Protein AF-A0A1X4HTI8-F1 (afdb_monomer_lite)

Radius of gyration: 19.5 Å; chains: 1; bounding box: 43×38×50 Å

Foldseek 3Di:
DPPQPQVDCCSVQFGFQDDFPQWTWTQGPDDPDHQDIDIGGPDDDDDDQVHDDPSNVSSVVNVVPRDHDDDDDDDPDDDDDDDDPPPVPDPDDDDDDLVGDDPPPDVVVNVVSVCVVVVHRDDDDPPPDD

Sequence (130 aa):
MCANDFAADDTGRGLLVRRGEVSNAYLWRSGQVRGYSVVICTGRHVAEPTEPDEEAAAFWRDVLAPARIGLVLQARSWTGDPEVLEPDRCAEWRWWKPQDLPAAVVPYTRRAIDEVLQGRPYSEIGWGER

pLDDT: mean 81.75, std 12.16, range [40.19, 95.81]

Secondary structure (DSSP, 8-state):
-----TTSSB-SSEEEEEE-SSEEEEEE-SSSSTT-EEEEE-S-----TTS--HHHHHHHHHHH-SPPPPP----S---S----S-TTT-S------GGG--TTS-HHHHHHHHHHHTT-----SS----

Structure (mmCIF, N/CA/C/O backbone):
data_AF-A0A1X4HTI8-F1
#
_entry.id   AF-A0A1X4HTI8-F1
#
loop_
_atom_site.group_PDB
_atom_site.id
_atom_site.type_symbol
_atom_site.label_atom_id
_atom_site.label_alt_id
_atom_site.label_comp_id
_atom_site.label_asym_id
_atom_site.label_entity_id
_atom_site.label_seq_id
_atom_site.pdbx_PDB_ins_code
_atom_site.Cartn_x
_atom_site.Cartn_y
_atom_site.Cartn_z
_atom_site.occupancy
_atom_site.B_iso_or_equiv
_atom_site.auth_seq_id
_atom_site.auth_comp_id
_atom_site.auth_asym_id
_atom_site.auth_atom_id
_atom_site.pdbx_PDB_model_num
ATOM 1 N N . MET A 1 1 ? 12.174 23.191 -18.839 1.00 40.19 1 MET A N 1
ATOM 2 C CA . MET A 1 1 ? 12.292 21.743 -18.564 1.00 40.19 1 MET A CA 1
ATOM 3 C C . MET A 1 1 ? 13.076 21.582 -17.278 1.00 40.19 1 MET A C 1
ATOM 5 O O . MET A 1 1 ? 14.180 22.101 -17.204 1.00 40.19 1 MET A O 1
ATOM 9 N N . CYS A 1 2 ? 12.490 20.983 -16.242 1.00 43.47 2 CYS A N 1
ATOM 10 C CA . CYS A 1 2 ? 13.205 20.716 -14.995 1.00 43.47 2 CYS A CA 1
ATOM 11 C C . CYS A 1 2 ? 14.346 19.734 -15.289 1.00 43.47 2 CYS A C 1
ATOM 13 O O . CYS A 1 2 ? 14.081 18.588 -15.636 1.00 43.47 2 CYS A O 1
ATOM 15 N N . ALA A 1 3 ? 15.592 20.199 -15.195 1.00 58.91 3 ALA A N 1
ATOM 16 C CA . ALA A 1 3 ? 16.793 19.386 -15.353 1.00 58.91 3 ALA A CA 1
ATOM 17 C C . ALA A 1 3 ? 17.006 18.538 -14.091 1.00 58.91 3 ALA A C 1
ATOM 19 O O . ALA A 1 3 ? 17.901 18.804 -13.294 1.00 58.91 3 ALA A O 1
ATOM 20 N N . ASN A 1 4 ? 16.115 17.578 -13.856 1.00 66.50 4 ASN A N 1
ATOM 21 C CA . ASN A 1 4 ? 16.338 16.591 -12.814 1.00 66.50 4 ASN A CA 1
ATOM 22 C C . ASN A 1 4 ? 17.301 15.539 -13.364 1.00 66.50 4 ASN A C 1
ATOM 24 O O . ASN A 1 4 ? 17.051 14.956 -14.418 1.00 66.50 4 ASN A O 1
ATOM 28 N N . ASP A 1 5 ? 18.393 15.309 -12.644 1.00 80.38 5 ASP A N 1
ATOM 29 C CA . ASP A 1 5 ? 19.287 14.190 -12.906 1.00 80.38 5 ASP A CA 1
ATOM 30 C C . ASP A 1 5 ? 18.622 12.894 -12.425 1.00 80.38 5 ASP A C 1
ATOM 32 O O . ASP A 1 5 ? 18.642 12.565 -11.240 1.00 80.38 5 ASP A O 1
ATOM 36 N N . PHE A 1 6 ? 17.993 12.168 -13.348 1.00 80.25 6 PHE A N 1
ATOM 37 C CA . PHE A 1 6 ? 17.359 10.883 -13.052 1.00 80.25 6 PHE A CA 1
ATOM 38 C C . PHE A 1 6 ? 18.367 9.725 -12.937 1.00 80.25 6 PHE A C 1
ATOM 40 O O . PHE A 1 6 ? 17.965 8.598 -12.646 1.00 80.25 6 PHE A O 1
ATOM 47 N N . ALA A 1 7 ? 19.671 9.963 -13.114 1.00 80.25 7 ALA A N 1
ATOM 48 C CA . ALA A 1 7 ? 20.688 8.968 -12.792 1.00 80.25 7 ALA A CA 1
ATOM 49 C C . ALA A 1 7 ? 21.006 8.933 -11.286 1.00 80.25 7 ALA A C 1
ATOM 51 O O . ALA A 1 7 ? 21.401 7.876 -10.787 1.00 80.25 7 ALA A O 1
ATOM 52 N N . ALA A 1 8 ? 20.789 10.031 -10.556 1.00 84.88 8 ALA A N 1
ATOM 53 C CA . ALA A 1 8 ? 21.080 10.137 -9.128 1.00 84.88 8 ALA A CA 1
ATOM 54 C C . ALA A 1 8 ? 20.142 9.288 -8.241 1.00 84.88 8 ALA A C 1
ATOM 56 O O . ALA A 1 8 ? 18.950 9.143 -8.522 1.00 84.88 8 ALA A O 1
ATOM 57 N N . ASP A 1 9 ? 20.677 8.773 -7.126 1.00 87.19 9 ASP A N 1
ATOM 58 C CA . ASP A 1 9 ? 19.899 8.046 -6.104 1.00 87.19 9 ASP A CA 1
ATOM 59 C C . ASP A 1 9 ? 18.987 8.982 -5.286 1.00 87.19 9 ASP A C 1
ATOM 61 O O . ASP A 1 9 ? 17.934 8.572 -4.797 1.00 87.19 9 ASP A O 1
ATOM 65 N N . ASP A 1 10 ? 19.363 10.257 -5.160 1.00 88.44 10 ASP A N 1
ATOM 66 C CA . ASP A 1 10 ? 18.537 11.310 -4.573 1.00 88.44 10 ASP A CA 1
ATOM 67 C C . ASP A 1 10 ? 18.467 12.496 -5.542 1.00 88.44 10 ASP A C 1
ATOM 69 O O . ASP A 1 10 ? 19.456 13.175 -5.808 1.00 88.44 10 ASP A O 1
ATOM 73 N N . THR A 1 11 ? 17.267 12.759 -6.058 1.00 85.69 11 THR A N 1
ATOM 74 C CA . THR A 1 11 ? 16.999 13.857 -7.004 1.00 85.69 11 THR A CA 1
ATOM 75 C C . THR A 1 11 ? 16.689 15.188 -6.303 1.00 85.69 11 THR A C 1
ATOM 77 O O . THR A 1 11 ? 16.204 16.138 -6.918 1.00 85.69 11 THR A O 1
ATOM 80 N N . GLY A 1 12 ? 16.826 15.248 -4.977 1.00 85.12 12 GLY A N 1
ATOM 81 C CA . GLY A 1 12 ? 16.315 16.311 -4.112 1.00 85.12 12 GLY A CA 1
ATOM 82 C C . GLY A 1 12 ? 14.804 16.206 -3.868 1.00 85.12 12 GLY A C 1
ATOM 83 O O . GLY A 1 12 ? 14.336 16.467 -2.758 1.00 85.12 12 GLY A O 1
ATOM 84 N N . ARG A 1 13 ? 14.027 15.738 -4.852 1.00 82.50 13 ARG A N 1
ATOM 85 C CA . ARG A 1 13 ? 12.559 15.596 -4.766 1.00 82.50 13 ARG A CA 1
ATOM 86 C C . ARG A 1 13 ? 12.081 14.192 -4.428 1.00 82.50 13 ARG A C 1
ATOM 88 O O . ARG A 1 13 ? 11.020 14.049 -3.824 1.00 82.50 13 ARG A O 1
ATOM 95 N N . GLY A 1 14 ? 12.854 13.173 -4.774 1.00 85.25 14 GLY A N 1
ATOM 96 C CA . GLY A 1 14 ? 12.518 11.781 -4.516 1.00 85.25 14 GLY A CA 1
ATOM 97 C C . GLY A 1 14 ? 13.761 10.920 -4.353 1.00 85.25 14 GLY A C 1
ATOM 98 O O . GLY A 1 14 ? 14.786 11.184 -4.984 1.00 85.25 14 GLY A O 1
ATOM 99 N N . LEU A 1 15 ? 13.635 9.908 -3.496 1.00 88.50 15 LEU A N 1
ATOM 100 C CA . LEU A 1 15 ? 14.655 8.892 -3.244 1.00 88.50 15 LEU A CA 1
ATOM 101 C C . LEU A 1 15 ? 14.408 7.702 -4.162 1.00 88.50 15 LEU A C 1
ATOM 103 O O . LEU A 1 15 ? 13.282 7.209 -4.226 1.00 88.50 15 LEU A O 1
ATOM 107 N N . LEU A 1 16 ? 15.435 7.244 -4.865 1.00 88.31 16 LEU A N 1
ATOM 108 C CA . LEU A 1 16 ? 15.353 6.090 -5.747 1.00 88.31 16 LEU A CA 1
ATOM 109 C C . LEU A 1 16 ? 15.020 4.831 -4.940 1.00 88.31 16 LEU A C 1
ATOM 111 O O . LEU A 1 16 ? 15.738 4.469 -4.011 1.00 88.31 16 LEU A O 1
ATOM 115 N N . VAL A 1 17 ? 13.934 4.154 -5.313 1.00 87.56 17 VAL A N 1
ATOM 116 C CA . VAL A 1 17 ? 13.523 2.879 -4.702 1.00 87.56 17 VAL A CA 1
ATOM 117 C C . VAL A 1 17 ? 13.706 1.696 -5.644 1.00 87.56 17 VAL A C 1
ATOM 119 O O . VAL A 1 17 ? 13.856 0.568 -5.182 1.00 87.56 17 VAL A O 1
ATOM 122 N N . ARG A 1 18 ? 13.715 1.932 -6.963 1.00 86.00 18 ARG A N 1
ATOM 123 C CA . ARG A 1 18 ? 13.969 0.893 -7.967 1.00 86.00 18 ARG A CA 1
ATOM 124 C C . ARG A 1 18 ? 14.538 1.493 -9.249 1.00 86.00 18 ARG A C 1
ATOM 126 O O . ARG A 1 18 ? 13.974 2.452 -9.770 1.00 86.00 18 ARG A O 1
ATOM 133 N N . ARG A 1 19 ? 15.603 0.878 -9.777 1.00 89.50 19 ARG A N 1
ATOM 134 C CA . ARG A 1 19 ? 16.029 1.067 -11.171 1.00 89.50 19 ARG A CA 1
ATOM 135 C C . ARG A 1 19 ? 15.345 0.027 -12.044 1.00 89.50 19 ARG A C 1
ATOM 137 O O . ARG A 1 19 ? 15.420 -1.164 -11.737 1.00 89.50 19 ARG A O 1
ATOM 144 N N . GLY A 1 20 ? 14.646 0.494 -13.062 1.00 83.81 20 GLY A N 1
ATOM 145 C CA . GLY A 1 20 ? 14.097 -0.316 -14.137 1.00 83.81 20 GLY A CA 1
ATOM 146 C C . GLY A 1 20 ? 14.963 -0.207 -15.385 1.00 83.81 20 GLY A C 1
ATOM 147 O O . GLY A 1 20 ? 15.993 0.470 -15.397 1.00 83.81 20 GLY A O 1
ATOM 148 N N . GLU A 1 21 ? 14.553 -0.912 -16.429 1.00 83.31 21 GLU A N 1
ATOM 149 C CA . GLU A 1 21 ? 15.274 -0.943 -17.703 1.00 83.31 21 GLU A CA 1
ATOM 150 C C . GLU A 1 21 ? 15.094 0.368 -18.476 1.00 83.31 21 GLU A C 1
ATOM 152 O O . GLU A 1 21 ? 16.052 0.925 -19.007 1.00 83.31 21 GLU A O 1
ATOM 157 N N . VAL A 1 22 ? 13.865 0.888 -18.475 1.00 83.12 22 VAL A N 1
ATOM 158 C CA . VAL A 1 22 ? 13.456 2.072 -19.253 1.00 83.12 22 VAL A CA 1
ATOM 159 C C . VAL A 1 22 ? 12.930 3.201 -18.363 1.00 83.12 22 VAL A C 1
ATOM 161 O O . VAL A 1 22 ? 12.544 4.276 -18.834 1.00 83.12 22 VAL A O 1
ATOM 164 N N . SER A 1 23 ? 12.872 2.961 -17.052 1.00 86.94 23 SER A N 1
ATOM 165 C CA . SER A 1 23 ? 12.360 3.913 -16.077 1.00 86.94 23 SER A CA 1
ATOM 166 C C . SER A 1 23 ? 12.925 3.682 -14.683 1.00 86.94 23 SER A C 1
ATOM 168 O O . SER A 1 23 ? 13.425 2.612 -14.360 1.00 86.94 23 SER A O 1
ATOM 170 N N . ASN A 1 24 ? 12.825 4.693 -13.828 1.00 89.12 24 ASN A N 1
ATOM 171 C CA . ASN A 1 24 ? 13.182 4.593 -12.419 1.00 89.12 24 ASN A CA 1
ATOM 172 C C . ASN A 1 24 ? 11.960 4.907 -11.555 1.00 89.12 24 ASN A C 1
ATOM 174 O O . ASN A 1 24 ? 11.184 5.813 -11.870 1.00 89.12 24 ASN A O 1
ATOM 178 N N . ALA A 1 25 ? 11.815 4.198 -10.437 1.00 88.56 25 ALA A N 1
ATOM 179 C CA . ALA A 1 25 ? 10.803 4.484 -9.430 1.00 88.56 25 ALA A CA 1
ATOM 180 C C . ALA A 1 25 ? 11.427 5.208 -8.235 1.00 88.56 25 ALA A C 1
ATOM 182 O O . ALA A 1 25 ? 12.437 4.763 -7.681 1.00 88.56 25 ALA A O 1
ATOM 183 N N . TYR A 1 26 ? 10.784 6.288 -7.798 1.00 86.75 26 TYR A N 1
ATOM 184 C CA . TYR A 1 26 ? 11.230 7.116 -6.682 1.00 86.75 26 TYR A CA 1
ATOM 185 C C . TYR A 1 26 ? 10.138 7.233 -5.625 1.00 86.75 26 TYR A C 1
ATOM 187 O O . TYR A 1 26 ? 8.989 7.525 -5.955 1.00 86.75 26 TYR A O 1
ATOM 195 N N . LEU A 1 27 ? 10.502 7.102 -4.349 1.00 86.75 27 LEU A N 1
ATOM 196 C CA . LEU A 1 27 ? 9.656 7.542 -3.247 1.00 86.75 27 LEU A CA 1
ATOM 197 C C . LEU A 1 27 ? 9.651 9.068 -3.236 1.00 86.75 27 LEU A C 1
ATOM 199 O O . LEU A 1 27 ? 10.659 9.714 -2.925 1.00 86.75 27 LEU A O 1
ATOM 203 N N . TRP A 1 28 ? 8.516 9.650 -3.601 1.00 85.44 28 TRP A N 1
ATOM 204 C CA . TRP A 1 28 ? 8.428 11.082 -3.824 1.00 85.44 28 TRP A CA 1
ATOM 205 C C . TRP A 1 28 ? 8.232 11.828 -2.500 1.00 85.44 28 TRP A C 1
ATOM 207 O O . TRP A 1 28 ? 7.305 11.552 -1.735 1.00 85.44 28 TRP A O 1
ATOM 217 N N . ARG A 1 29 ? 9.125 12.781 -2.211 1.00 77.75 29 ARG A N 1
ATOM 218 C CA . ARG A 1 29 ? 9.111 13.583 -0.976 1.00 77.75 29 ARG A CA 1
ATOM 219 C C . ARG A 1 29 ? 8.343 14.892 -1.144 1.00 77.75 29 ARG A C 1
ATOM 221 O O . ARG A 1 29 ? 7.818 15.416 -0.164 1.00 77.75 29 ARG A O 1
ATOM 228 N N . SER A 1 30 ? 8.274 15.431 -2.365 1.00 70.00 30 SER A N 1
ATOM 229 C CA . SER A 1 30 ? 7.672 16.742 -2.640 1.00 70.00 30 SER A CA 1
ATOM 230 C C . SER A 1 30 ? 6.295 16.635 -3.305 1.00 70.00 30 SER A C 1
ATOM 232 O O . SER A 1 30 ? 6.212 16.353 -4.494 1.00 70.00 30 SER A O 1
ATOM 234 N N . GLY A 1 31 ? 5.203 16.916 -2.596 1.00 61.91 31 GLY A N 1
ATOM 235 C CA . GLY A 1 31 ? 3.876 16.969 -3.216 1.00 61.91 31 GLY A CA 1
ATOM 236 C C . GLY A 1 31 ? 2.726 16.819 -2.229 1.00 61.91 31 GLY A C 1
ATOM 237 O O . GLY A 1 31 ? 2.933 16.638 -1.030 1.00 61.91 31 GLY A O 1
ATOM 238 N N . GLN A 1 32 ? 1.506 16.893 -2.760 1.00 56.66 32 GLN A N 1
ATOM 239 C CA . GLN A 1 32 ? 0.256 16.850 -1.996 1.00 56.66 32 GLN A CA 1
ATOM 240 C C . GLN A 1 32 ? -0.058 15.454 -1.431 1.00 56.66 32 GLN A C 1
ATOM 242 O O . GLN A 1 32 ? -0.924 15.326 -0.572 1.00 56.66 32 GLN A O 1
ATOM 247 N N . VAL A 1 33 ? 0.665 14.416 -1.872 1.00 55.41 33 VAL A N 1
ATOM 248 C CA . VAL A 1 33 ? 0.432 13.032 -1.452 1.00 55.41 33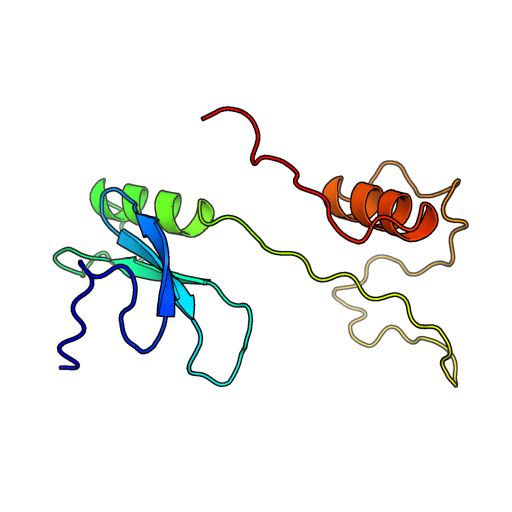 VAL A CA 1
ATOM 249 C C . VAL A 1 33 ? 1.748 12.361 -1.060 1.00 55.41 33 VAL A C 1
ATOM 251 O O . VAL A 1 33 ? 2.569 12.003 -1.901 1.00 55.41 33 VAL A O 1
ATOM 254 N N . ARG A 1 34 ? 1.978 12.236 0.252 1.00 58.34 34 ARG A N 1
ATOM 255 C CA . ARG A 1 34 ? 3.146 11.545 0.820 1.00 58.34 34 ARG A CA 1
ATOM 256 C C . ARG A 1 34 ? 2.965 10.028 0.716 1.00 58.34 34 ARG A C 1
ATOM 258 O O . ARG A 1 34 ? 1.846 9.538 0.829 1.00 58.34 34 ARG A O 1
ATOM 265 N N . GLY A 1 35 ? 4.066 9.294 0.546 1.00 65.12 35 GLY A N 1
ATOM 266 C CA . GLY A 1 35 ? 4.060 7.823 0.504 1.00 65.12 35 GLY A CA 1
ATOM 267 C C . GLY A 1 35 ? 3.764 7.215 -0.870 1.00 65.12 35 GLY A C 1
ATOM 268 O O . GLY A 1 35 ? 3.650 5.999 -0.977 1.00 65.12 35 GLY A O 1
ATOM 269 N N . TYR A 1 36 ? 3.658 8.040 -1.914 1.00 72.56 36 TYR A N 1
ATOM 270 C CA . TYR A 1 36 ? 3.522 7.570 -3.289 1.00 72.56 36 TYR A CA 1
ATOM 271 C C . TYR A 1 36 ? 4.895 7.320 -3.910 1.00 72.56 36 TYR A C 1
ATOM 273 O O . TYR A 1 36 ? 5.836 8.099 -3.714 1.00 72.56 36 TYR A O 1
ATOM 281 N N . SER A 1 37 ? 4.975 6.259 -4.708 1.00 80.19 37 SER A N 1
ATOM 282 C CA . SER A 1 37 ? 6.083 6.047 -5.634 1.00 80.19 37 SER A CA 1
ATOM 283 C C . SER A 1 37 ? 5.713 6.628 -6.995 1.00 80.19 37 SER A C 1
ATOM 285 O O . SER A 1 37 ? 4.619 6.380 -7.497 1.00 80.19 37 SER A O 1
ATOM 287 N N . VAL A 1 38 ? 6.617 7.407 -7.585 1.00 82.31 38 VAL A N 1
ATOM 288 C CA . VAL A 1 38 ? 6.482 7.951 -8.942 1.00 82.31 38 VAL A CA 1
ATOM 289 C C . VAL A 1 38 ? 7.465 7.215 -9.839 1.00 82.31 38 VAL A C 1
ATOM 291 O O . VAL A 1 38 ? 8.652 7.151 -9.521 1.00 82.31 38 VAL A O 1
ATOM 294 N N . VAL A 1 39 ? 6.970 6.667 -10.947 1.00 84.00 39 VAL A N 1
ATOM 295 C CA . VAL A 1 39 ? 7.792 6.009 -11.968 1.00 84.00 39 VAL A CA 1
ATOM 296 C C . VAL A 1 39 ? 7.995 6.971 -13.128 1.00 84.00 39 VAL A C 1
ATOM 298 O O . VAL A 1 39 ? 7.034 7.529 -13.655 1.00 84.00 39 VAL A O 1
ATOM 301 N N . ILE A 1 40 ? 9.255 7.214 -13.477 1.00 82.56 40 ILE A N 1
ATOM 302 C CA . ILE A 1 40 ? 9.662 8.207 -14.472 1.00 82.56 40 ILE A CA 1
ATOM 303 C C . ILE A 1 40 ? 10.473 7.493 -15.548 1.00 82.56 40 ILE A C 1
ATOM 305 O O . ILE A 1 40 ? 11.507 6.898 -15.243 1.00 82.56 40 ILE A O 1
ATOM 309 N N . CYS A 1 41 ? 10.008 7.563 -16.797 1.00 83.38 41 CYS A N 1
ATOM 310 C CA . CYS A 1 41 ? 10.753 7.078 -17.957 1.00 83.38 41 CYS A CA 1
ATOM 311 C C . CYS A 1 41 ? 12.068 7.861 -18.103 1.00 83.38 41 CYS A C 1
ATOM 313 O O . CYS A 1 41 ? 12.076 9.091 -18.024 1.00 83.38 41 CYS A O 1
ATOM 315 N N . THR A 1 42 ? 13.178 7.146 -18.286 1.00 80.88 42 THR A N 1
ATOM 316 C CA . THR A 1 42 ? 14.529 7.722 -18.399 1.00 80.88 42 THR A CA 1
ATOM 317 C C . THR A 1 42 ? 14.967 7.935 -19.854 1.00 80.88 42 THR A C 1
ATOM 319 O O . THR A 1 42 ? 15.987 8.584 -20.086 1.00 80.88 42 THR A O 1
ATOM 322 N N . GLY A 1 43 ? 14.197 7.418 -20.821 1.00 73.44 43 GLY A N 1
ATOM 323 C CA . GLY A 1 43 ? 14.445 7.484 -22.265 1.00 73.44 43 GLY A CA 1
ATOM 324 C C . GLY A 1 43 ? 13.629 8.547 -23.020 1.00 73.44 43 GLY A C 1
ATOM 325 O O . GLY A 1 43 ? 13.213 9.571 -22.468 1.00 73.44 43 GLY A O 1
ATOM 326 N N . ARG A 1 44 ? 13.414 8.324 -24.327 1.00 67.00 44 ARG A N 1
ATOM 327 C CA . ARG A 1 44 ? 12.665 9.236 -25.210 1.00 67.00 44 ARG A CA 1
ATOM 328 C C . ARG 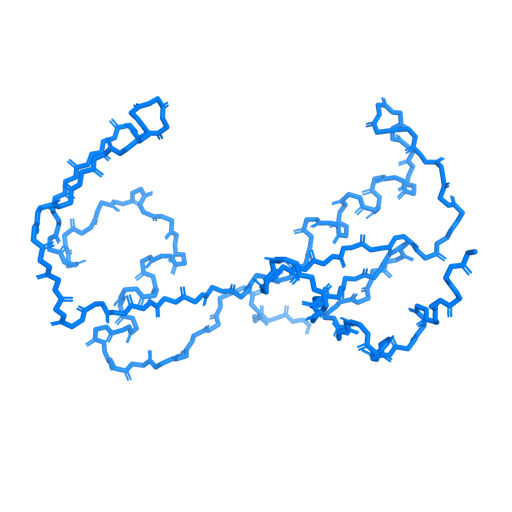A 1 44 ? 11.165 9.002 -25.024 1.00 67.00 44 ARG A C 1
ATOM 330 O O . ARG A 1 44 ? 10.552 8.191 -25.698 1.00 67.00 44 ARG A O 1
ATOM 337 N N . HIS A 1 45 ? 10.565 9.758 -24.119 1.00 60.50 45 HIS A N 1
ATOM 338 C CA . HIS A 1 45 ? 9.150 9.639 -23.784 1.00 60.50 45 HIS A CA 1
ATOM 339 C C . HIS A 1 45 ? 8.229 10.080 -24.942 1.00 60.50 45 HIS A C 1
ATOM 341 O O . HIS A 1 45 ? 8.021 11.280 -25.086 1.00 60.50 45 HIS A O 1
ATOM 347 N N . VAL A 1 46 ? 7.679 9.141 -25.728 1.00 55.03 46 VAL A N 1
ATOM 348 C CA . VAL A 1 46 ? 6.338 9.198 -26.361 1.00 55.03 46 VAL A CA 1
ATOM 349 C C . VAL A 1 46 ? 5.920 7.762 -26.721 1.00 55.03 46 VAL A C 1
ATOM 351 O O . VAL A 1 46 ? 6.203 7.296 -27.819 1.00 55.03 46 VAL A O 1
ATOM 354 N N . ALA A 1 47 ? 5.238 7.065 -25.816 1.00 56.31 47 ALA A N 1
ATOM 355 C CA . ALA A 1 47 ? 4.373 5.954 -26.204 1.00 56.31 47 ALA A CA 1
ATOM 356 C C . ALA A 1 47 ? 2.949 6.363 -25.835 1.00 56.31 47 ALA A C 1
ATOM 358 O O . ALA A 1 47 ? 2.678 6.679 -24.674 1.00 56.31 47 ALA A O 1
ATOM 359 N N . GLU A 1 48 ? 2.059 6.432 -26.823 1.00 61.06 48 GLU A N 1
ATOM 360 C CA . GLU A 1 48 ? 0.640 6.651 -26.555 1.00 61.06 48 GLU A CA 1
ATOM 361 C C . GLU A 1 48 ? 0.132 5.472 -25.706 1.00 61.06 48 GLU A C 1
ATOM 363 O O . GLU A 1 48 ? 0.381 4.321 -26.072 1.00 61.06 48 GLU A O 1
ATOM 368 N N . PRO A 1 49 ? -0.574 5.696 -24.577 1.00 56.38 49 PRO A N 1
ATOM 369 C CA . PRO A 1 49 ? -1.029 4.615 -23.695 1.00 56.38 49 PRO A CA 1
ATOM 370 C C . PRO A 1 49 ? -1.861 3.530 -24.396 1.00 56.38 49 PRO A C 1
ATOM 372 O O . PRO A 1 49 ? -2.018 2.431 -23.869 1.00 56.38 49 PRO A O 1
ATOM 375 N N . THR A 1 50 ? -2.410 3.847 -25.568 1.00 67.81 50 THR A N 1
ATOM 376 C CA . THR A 1 50 ? -3.222 2.962 -26.404 1.00 67.81 50 THR A CA 1
ATOM 377 C C . THR A 1 50 ? -2.426 2.171 -27.444 1.00 67.81 50 THR A C 1
ATOM 379 O O . THR A 1 50 ? -2.997 1.280 -28.067 1.00 67.81 50 THR A O 1
ATOM 382 N N . GLU A 1 51 ? -1.136 2.455 -27.631 1.00 69.62 51 GLU A N 1
ATOM 383 C CA . GLU A 1 51 ? -0.277 1.818 -28.638 1.00 69.62 51 GLU A CA 1
ATOM 384 C C . GLU A 1 51 ? 1.054 1.366 -28.013 1.00 69.62 51 GLU A C 1
ATOM 386 O O . GLU A 1 51 ? 2.099 1.975 -28.245 1.00 69.62 51 GLU A O 1
ATOM 391 N N . PRO A 1 52 ? 1.043 0.313 -27.175 1.00 71.69 52 PRO A N 1
ATOM 392 C CA . PRO A 1 52 ? 2.250 -0.120 -26.492 1.00 71.69 52 PRO A CA 1
ATOM 393 C C . PRO A 1 52 ? 3.196 -0.854 -27.451 1.00 71.69 52 PRO A C 1
ATOM 395 O O . PRO A 1 52 ? 2.870 -1.925 -27.965 1.00 71.69 52 PRO A O 1
ATOM 398 N N . ASP A 1 53 ? 4.392 -0.302 -27.640 1.00 81.56 53 ASP A N 1
ATOM 399 C CA . ASP A 1 53 ? 5.548 -1.024 -28.167 1.00 81.56 53 ASP A CA 1
ATOM 400 C C . ASP A 1 53 ? 6.318 -1.741 -27.034 1.00 81.56 53 ASP A C 1
ATOM 402 O O . ASP A 1 53 ? 5.858 -1.835 -25.890 1.00 81.56 53 ASP A O 1
ATOM 406 N N . GLU A 1 54 ? 7.483 -2.311 -27.348 1.00 82.81 54 GLU A N 1
ATOM 407 C CA . GLU A 1 54 ? 8.291 -3.052 -26.374 1.00 82.81 54 GLU A CA 1
ATOM 408 C C . GLU A 1 54 ? 8.794 -2.165 -25.219 1.00 82.81 54 GLU A C 1
ATOM 410 O O . GLU A 1 54 ? 8.775 -2.598 -24.061 1.00 82.81 54 GLU A O 1
ATOM 415 N N . GLU A 1 55 ? 9.164 -0.914 -25.510 1.00 78.50 55 GLU A N 1
ATOM 416 C CA . GLU A 1 55 ? 9.617 0.071 -24.519 1.00 78.50 55 GLU A CA 1
ATOM 417 C C . GLU A 1 55 ? 8.453 0.492 -23.607 1.00 78.50 55 GLU A C 1
ATOM 419 O O . GLU A 1 55 ? 8.587 0.506 -22.380 1.00 78.50 55 GLU A O 1
ATOM 424 N N . ALA A 1 56 ? 7.267 0.723 -24.174 1.00 80.06 56 ALA A N 1
ATOM 425 C CA . ALA A 1 56 ? 6.049 1.005 -23.421 1.00 80.06 56 ALA A CA 1
ATOM 426 C C . ALA A 1 56 ? 5.644 -0.167 -22.514 1.00 80.06 56 ALA A C 1
ATOM 428 O O . ALA A 1 56 ? 5.261 0.029 -21.357 1.00 80.06 56 ALA A O 1
ATOM 429 N N . ALA A 1 57 ? 5.751 -1.403 -23.006 1.00 81.44 57 ALA A N 1
ATOM 430 C CA . ALA A 1 57 ? 5.485 -2.592 -22.204 1.00 81.44 57 ALA A CA 1
ATOM 431 C C . ALA A 1 57 ? 6.493 -2.736 -21.049 1.00 81.44 57 ALA A C 1
ATOM 433 O O . ALA A 1 57 ? 6.102 -3.115 -19.941 1.00 81.44 57 ALA A O 1
ATOM 434 N N . ALA A 1 58 ? 7.772 -2.418 -21.278 1.00 81.75 58 ALA A N 1
ATOM 435 C CA . ALA A 1 58 ? 8.791 -2.381 -20.230 1.00 81.75 58 ALA A CA 1
ATOM 436 C C . ALA A 1 58 ? 8.491 -1.301 -19.181 1.00 81.75 58 ALA A C 1
ATOM 438 O O . ALA A 1 58 ? 8.544 -1.589 -17.985 1.00 81.75 58 ALA A O 1
ATOM 439 N N . PHE A 1 59 ? 8.053 -0.114 -19.607 1.00 81.00 59 PHE A N 1
ATOM 440 C CA . PHE A 1 59 ? 7.617 0.946 -18.700 1.00 81.00 59 PHE A CA 1
ATOM 441 C C . PHE A 1 59 ? 6.443 0.495 -17.825 1.00 81.00 59 PHE A C 1
ATOM 443 O O . PHE A 1 59 ? 6.488 0.650 -16.608 1.00 81.00 59 PHE A O 1
ATOM 450 N N . TRP A 1 60 ? 5.409 -0.128 -18.398 1.00 79.25 60 TRP A N 1
ATOM 451 C CA . TRP A 1 60 ? 4.276 -0.623 -17.608 1.00 79.25 60 TRP A CA 1
ATOM 452 C C . TRP A 1 60 ? 4.669 -1.734 -16.633 1.00 79.25 60 TRP A C 1
ATOM 454 O O . TRP A 1 60 ? 4.154 -1.772 -15.513 1.00 79.25 60 TRP A O 1
ATOM 464 N N . ARG A 1 61 ? 5.615 -2.607 -17.004 1.00 79.69 61 ARG A N 1
ATOM 465 C CA . ARG A 1 61 ? 6.201 -3.563 -16.054 1.00 79.69 61 ARG A CA 1
ATOM 466 C C . ARG A 1 61 ? 6.897 -2.832 -14.912 1.00 79.69 61 ARG A C 1
ATOM 468 O O . ARG A 1 61 ? 6.632 -3.153 -13.758 1.00 79.69 61 ARG A O 1
ATOM 475 N N . ASP A 1 62 ? 7.707 -1.822 -15.209 1.00 80.06 62 ASP A N 1
ATOM 476 C CA . ASP A 1 62 ? 8.390 -1.020 -14.195 1.00 80.06 62 ASP A CA 1
ATOM 477 C C . ASP A 1 62 ? 7.428 -0.220 -13.303 1.00 80.06 62 ASP A C 1
ATOM 479 O O . ASP A 1 62 ? 7.726 -0.041 -12.125 1.00 80.06 62 ASP A O 1
ATOM 483 N N . VAL A 1 63 ? 6.273 0.222 -13.823 1.00 78.25 63 VAL A N 1
ATOM 484 C CA . VAL A 1 63 ? 5.187 0.882 -13.068 1.00 78.25 63 VAL A CA 1
ATOM 485 C C . VAL A 1 63 ? 4.509 -0.069 -12.089 1.00 78.25 63 VAL A C 1
ATOM 487 O O . VAL A 1 63 ? 4.146 0.338 -10.986 1.00 78.25 63 VAL A O 1
ATOM 490 N N . LEU A 1 64 ? 4.339 -1.333 -12.475 1.00 75.00 64 LEU A N 1
ATOM 491 C CA . LEU A 1 64 ? 3.729 -2.362 -11.630 1.00 75.00 64 LEU A CA 1
ATOM 492 C C . LEU A 1 64 ? 4.728 -3.003 -10.656 1.00 75.00 64 LEU A C 1
ATOM 494 O O . LEU A 1 64 ? 4.327 -3.607 -9.664 1.00 75.00 64 LEU A O 1
ATOM 498 N N . ALA A 1 65 ? 6.024 -2.871 -10.931 1.00 73.69 65 ALA A N 1
ATOM 499 C CA . ALA A 1 65 ? 7.100 -3.456 -10.152 1.00 73.69 65 ALA A CA 1
ATOM 500 C C . ALA A 1 65 ? 7.621 -2.677 -8.918 1.00 73.69 65 ALA A C 1
ATOM 502 O O . ALA A 1 65 ? 8.411 -3.282 -8.176 1.00 73.69 65 ALA A O 1
ATOM 503 N N . PRO A 1 66 ? 7.302 -1.391 -8.638 1.00 71.12 66 PRO A N 1
ATOM 504 C CA . PRO A 1 66 ? 7.796 -0.729 -7.447 1.00 71.12 66 PRO A CA 1
ATOM 505 C C . PRO A 1 66 ? 7.174 -1.391 -6.235 1.00 71.12 66 PRO A C 1
ATOM 507 O O . PRO A 1 66 ? 5.974 -1.658 -6.159 1.00 71.12 66 PRO A O 1
ATOM 510 N N . ALA A 1 67 ? 8.022 -1.639 -5.260 1.00 66.81 67 ALA A N 1
ATOM 511 C CA . ALA A 1 67 ? 7.590 -2.283 -4.056 1.00 66.81 67 ALA A CA 1
ATOM 512 C C . ALA A 1 67 ? 6.742 -1.328 -3.205 1.00 66.81 67 ALA A C 1
ATOM 514 O O . ALA A 1 67 ? 6.991 -0.121 -3.127 1.00 66.81 67 ALA A O 1
ATOM 515 N N . ARG A 1 68 ? 5.705 -1.881 -2.579 1.00 73.44 68 ARG A N 1
ATOM 516 C CA . ARG A 1 68 ? 4.743 -1.119 -1.788 1.00 73.44 68 ARG A CA 1
ATOM 517 C C . ARG A 1 68 ? 5.171 -1.088 -0.326 1.00 73.44 68 ARG A C 1
ATOM 519 O O . ARG A 1 68 ? 5.404 -2.133 0.275 1.00 73.44 68 ARG A O 1
ATOM 526 N N . ILE A 1 69 ? 5.165 0.103 0.266 1.00 75.31 69 ILE A N 1
ATOM 527 C CA . ILE A 1 69 ? 5.196 0.268 1.722 1.00 75.31 69 ILE A CA 1
ATOM 528 C C . ILE A 1 69 ? 3.752 0.426 2.197 1.00 75.31 69 ILE A C 1
ATOM 530 O O . ILE A 1 69 ? 3.045 1.345 1.787 1.00 75.31 69 ILE A O 1
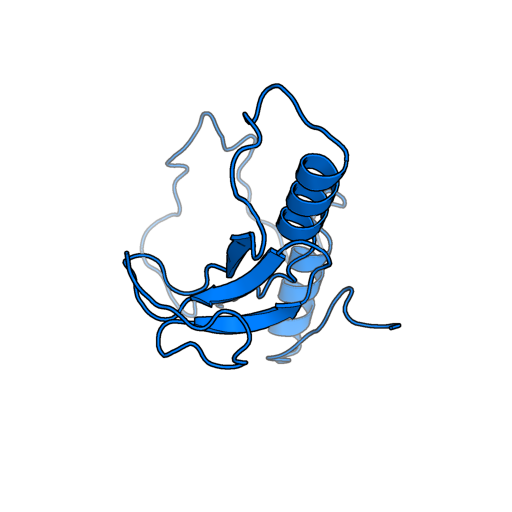ATOM 534 N N . GLY A 1 70 ? 3.295 -0.498 3.039 1.00 80.50 70 GLY A N 1
ATOM 535 C CA . GLY A 1 70 ? 2.023 -0.382 3.746 1.00 80.50 70 GLY A CA 1
ATOM 536 C C . GLY A 1 70 ? 2.250 0.186 5.142 1.00 80.50 70 GLY A C 1
ATOM 537 O O . GLY A 1 70 ? 3.072 -0.341 5.885 1.00 80.50 70 GLY A O 1
ATOM 538 N N . LEU A 1 71 ? 1.512 1.234 5.511 1.00 84.00 71 LEU A N 1
ATOM 539 C CA . LEU A 1 71 ? 1.460 1.728 6.887 1.00 84.00 71 LEU A CA 1
ATOM 540 C C . LEU A 1 71 ? 0.156 1.249 7.522 1.00 84.00 71 LEU A C 1
ATOM 542 O O . LEU A 1 71 ? -0.924 1.564 7.024 1.00 84.00 71 LEU A O 1
ATOM 546 N N . VAL A 1 72 ? 0.260 0.486 8.607 1.00 86.75 72 VAL A N 1
ATOM 547 C CA . VAL A 1 72 ? -0.894 -0.010 9.365 1.00 86.75 72 VAL A CA 1
ATOM 548 C C . VAL A 1 72 ? -0.857 0.603 10.754 1.00 86.75 72 VAL A C 1
ATOM 550 O O . VAL A 1 72 ? 0.165 0.570 11.434 1.00 86.75 72 VAL A O 1
ATOM 553 N N . LEU A 1 73 ? -1.975 1.204 11.155 1.00 85.50 73 LEU A N 1
ATOM 554 C CA . LEU A 1 73 ? -2.104 1.944 12.403 1.00 85.50 73 LEU A CA 1
ATOM 555 C C . LEU A 1 73 ? -3.208 1.310 13.244 1.00 85.50 73 LEU A C 1
ATOM 557 O O . LEU A 1 73 ? -4.327 1.121 12.772 1.00 85.50 73 LEU A O 1
ATOM 561 N N . GLN A 1 74 ? -2.898 1.011 14.503 1.00 87.94 74 GLN A N 1
ATOM 562 C CA . GLN A 1 74 ? -3.897 0.584 15.474 1.00 87.94 74 GLN A CA 1
ATOM 563 C C . GLN A 1 74 ? -4.525 1.818 16.128 1.00 87.94 74 GLN A C 1
ATOM 565 O O . GLN A 1 74 ? -3.853 2.556 16.854 1.00 87.94 74 GLN A O 1
ATOM 570 N N . ALA A 1 75 ? -5.824 2.024 15.912 1.00 89.31 75 ALA A N 1
ATOM 571 C CA . ALA A 1 75 ? -6.580 3.010 16.673 1.00 89.31 75 ALA A CA 1
ATOM 572 C C . ALA A 1 75 ? -6.695 2.545 18.136 1.00 89.31 75 ALA A C 1
ATOM 574 O O . ALA A 1 75 ? -7.218 1.466 18.409 1.00 89.31 75 ALA A O 1
ATOM 575 N N . ARG A 1 76 ? -6.188 3.348 19.081 1.00 89.19 76 ARG A N 1
ATOM 576 C CA . ARG A 1 76 ? -6.294 3.058 20.527 1.00 89.19 76 ARG A CA 1
ATOM 577 C C . ARG A 1 76 ? -7.624 3.504 21.128 1.00 89.19 76 ARG A C 1
ATOM 579 O O . ARG A 1 76 ? -8.048 2.966 22.144 1.00 89.19 76 ARG A O 1
ATOM 586 N N . SER A 1 77 ? -8.255 4.490 20.508 1.00 92.69 77 SER A N 1
ATOM 587 C CA . SER A 1 77 ? -9.574 5.002 20.857 1.00 92.69 77 SER A CA 1
ATOM 588 C C . SER A 1 77 ? -10.207 5.645 19.624 1.00 92.69 77 SER A C 1
ATOM 590 O O . SER A 1 77 ? -9.501 6.144 18.745 1.00 92.69 77 SER A O 1
ATOM 592 N N . TRP A 1 78 ? -11.535 5.620 19.557 1.00 93.12 78 TRP A N 1
ATOM 593 C CA . TRP A 1 78 ? -12.337 6.363 18.587 1.00 93.12 78 TRP A CA 1
ATOM 594 C C . TRP A 1 78 ? -13.693 6.711 19.207 1.00 93.12 78 TRP A C 1
ATOM 596 O O . TRP A 1 78 ? -14.063 6.182 20.257 1.00 93.12 78 TRP A O 1
ATOM 606 N N . THR A 1 79 ? -14.415 7.626 18.571 1.00 95.81 79 THR A N 1
ATOM 607 C CA . THR A 1 79 ? -15.756 8.066 18.975 1.00 95.81 79 THR A CA 1
ATOM 608 C C . THR A 1 79 ? -16.713 7.932 17.802 1.00 95.81 79 THR A C 1
ATOM 610 O O . THR A 1 79 ? -16.301 8.151 16.664 1.00 95.81 79 THR A O 1
ATOM 613 N N . GLY A 1 80 ? -17.983 7.651 18.089 1.00 94.50 80 GLY A N 1
ATOM 614 C CA . GLY A 1 80 ? -18.990 7.374 17.065 1.00 94.50 80 GLY A CA 1
ATOM 615 C C . GLY A 1 80 ? -18.877 5.962 16.493 1.00 94.50 80 GLY A C 1
ATOM 616 O O . GLY A 1 80 ? -17.993 5.188 16.874 1.00 94.50 80 GLY A O 1
ATOM 617 N N . ASP A 1 81 ? -19.787 5.651 15.576 1.00 92.62 81 ASP A N 1
ATOM 618 C CA . ASP A 1 81 ? -19.842 4.370 14.881 1.00 92.62 81 ASP A CA 1
ATOM 619 C C . ASP A 1 81 ? -19.234 4.504 13.476 1.00 92.62 81 ASP A C 1
ATOM 621 O O . ASP A 1 81 ? -19.436 5.527 12.819 1.00 92.62 81 ASP A O 1
ATOM 625 N N . PRO A 1 82 ? -18.462 3.515 12.988 1.00 91.00 82 PRO A N 1
ATOM 626 C CA . PRO A 1 82 ? -17.976 3.540 11.614 1.00 91.00 82 PRO A CA 1
ATOM 627 C C . PRO A 1 82 ? -19.128 3.431 10.610 1.00 91.00 82 PRO A C 1
ATOM 629 O O . PRO A 1 82 ? -20.001 2.575 10.747 1.00 91.00 82 PRO A O 1
ATOM 632 N N . GLU A 1 83 ? -19.078 4.249 9.561 1.00 92.56 83 GLU A N 1
ATOM 633 C CA . GLU A 1 83 ? -20.085 4.291 8.500 1.00 92.56 83 GLU A CA 1
ATOM 634 C C . GLU A 1 83 ? -19.464 3.985 7.130 1.00 92.56 83 GLU A C 1
ATOM 636 O O . GLU A 1 83 ? -18.305 4.314 6.854 1.00 92.56 83 GLU A O 1
ATOM 641 N N . VAL A 1 84 ? -20.247 3.364 6.244 1.00 94.31 84 VAL A N 1
ATOM 642 C CA . VAL A 1 84 ? -19.850 3.125 4.850 1.00 94.31 84 VAL A CA 1
ATOM 643 C C . VAL A 1 84 ? -20.149 4.377 4.028 1.00 94.31 84 VAL A C 1
ATOM 645 O O . VAL A 1 84 ? -21.296 4.636 3.678 1.00 94.31 84 VAL A O 1
ATOM 648 N N . LEU A 1 85 ? -19.108 5.144 3.698 1.00 92.81 85 LEU A N 1
ATOM 649 C CA . LEU A 1 85 ? -19.236 6.395 2.934 1.00 92.81 85 LEU A CA 1
ATOM 650 C C . LEU A 1 85 ? -19.199 6.204 1.406 1.00 92.81 85 LEU A C 1
ATOM 652 O O . LEU A 1 85 ? -19.525 7.125 0.664 1.00 92.81 85 LEU A O 1
ATOM 656 N N . GLU A 1 86 ? -18.809 5.020 0.930 1.00 94.94 86 GLU A N 1
ATOM 657 C CA . GLU A 1 86 ? -18.670 4.685 -0.497 1.00 94.94 86 GLU A CA 1
ATOM 658 C C . GLU A 1 86 ? -19.420 3.369 -0.803 1.00 94.94 86 GLU A C 1
ATOM 660 O O . GLU A 1 86 ? -18.796 2.318 -0.988 1.00 94.94 86 GLU A O 1
ATOM 665 N N . PRO A 1 87 ? -20.769 3.374 -0.780 1.00 92.88 87 PRO A N 1
ATOM 666 C CA . PRO A 1 87 ? -21.586 2.156 -0.850 1.00 92.88 87 PRO A CA 1
ATOM 667 C C . PRO A 1 87 ? -21.491 1.417 -2.193 1.00 92.88 87 PRO A C 1
ATOM 669 O O . PRO A 1 87 ? -21.736 0.219 -2.257 1.00 92.88 87 PRO A O 1
ATOM 672 N N . ASP A 1 88 ? -21.110 2.109 -3.263 1.00 95.00 88 ASP A N 1
ATOM 673 C CA . ASP A 1 88 ? -20.851 1.548 -4.591 1.00 95.00 88 ASP A CA 1
ATOM 674 C C . ASP A 1 88 ? -19.524 0.774 -4.667 1.00 95.00 88 ASP A C 1
ATOM 676 O O . ASP A 1 88 ? -19.354 -0.081 -5.537 1.00 95.00 88 ASP A O 1
ATOM 680 N N . ARG A 1 89 ? -18.589 1.042 -3.746 1.00 92.69 89 ARG A N 1
ATOM 681 C CA . ARG A 1 89 ? -17.280 0.370 -3.676 1.00 92.69 89 ARG A CA 1
ATOM 682 C C . ARG A 1 89 ? -17.187 -0.660 -2.553 1.00 92.69 89 ARG A C 1
ATOM 684 O O . ARG A 1 89 ? -16.336 -1.548 -2.604 1.00 92.69 89 ARG A O 1
ATOM 691 N N . CYS A 1 90 ? -18.029 -0.545 -1.528 1.00 93.69 90 CYS A N 1
ATOM 692 C CA . CYS A 1 90 ? -18.041 -1.441 -0.378 1.00 93.69 90 CYS A CA 1
ATOM 693 C C . CYS A 1 90 ? -19.076 -2.552 -0.572 1.00 93.69 90 CYS A C 1
ATOM 695 O O . CYS A 1 90 ? -20.261 -2.367 -0.316 1.00 93.69 90 CYS A O 1
ATOM 697 N N . ALA A 1 91 ? -18.612 -3.729 -0.997 1.00 91.00 91 ALA A N 1
ATOM 698 C CA . ALA A 1 91 ? -19.491 -4.885 -1.166 1.00 91.00 91 ALA A CA 1
ATOM 699 C C . ALA A 1 91 ? -20.122 -5.349 0.161 1.00 91.00 91 ALA A C 1
ATOM 701 O O . ALA A 1 91 ? -21.260 -5.811 0.176 1.00 91.00 91 ALA A O 1
ATOM 702 N N . GLU A 1 92 ? -19.385 -5.248 1.271 1.00 91.00 92 GLU A N 1
ATOM 703 C CA . GLU A 1 92 ? -19.852 -5.642 2.597 1.00 91.00 92 GLU A CA 1
ATOM 704 C C . GLU A 1 92 ? -19.022 -4.983 3.707 1.00 91.00 92 GLU A C 1
ATOM 706 O O . GLU A 1 92 ? -17.810 -4.798 3.567 1.00 91.00 92 GLU A O 1
ATOM 711 N N . TRP A 1 93 ? -19.667 -4.707 4.846 1.00 91.69 93 TRP A N 1
ATOM 712 C CA . TRP A 1 93 ? -19.011 -4.259 6.070 1.00 91.69 93 TRP A CA 1
ATOM 713 C C . TRP A 1 93 ? -19.486 -5.061 7.288 1.00 91.69 93 TRP A C 1
ATOM 715 O O . TRP A 1 93 ? -20.686 -5.195 7.527 1.00 91.69 93 TRP A O 1
ATOM 725 N N . ARG A 1 94 ? -18.538 -5.617 8.054 1.00 91.19 94 ARG A N 1
ATOM 726 C CA . ARG A 1 94 ? -18.794 -6.428 9.255 1.00 91.19 94 ARG A CA 1
ATOM 727 C C . ARG A 1 94 ? -17.652 -6.315 10.257 1.00 91.19 94 ARG A C 1
ATOM 729 O O . ARG A 1 94 ? -16.495 -6.135 9.879 1.00 91.19 94 ARG A O 1
ATOM 736 N N . TRP A 1 95 ? -17.978 -6.538 11.525 1.00 92.06 95 TRP A N 1
ATOM 737 C CA . TRP A 1 95 ? -16.994 -6.759 12.578 1.00 92.06 95 TRP A CA 1
ATOM 738 C C . TRP A 1 95 ? -16.543 -8.217 12.603 1.00 92.06 95 TRP A C 1
ATOM 740 O O . TRP A 1 95 ? -17.367 -9.131 12.605 1.00 92.06 95 TRP A O 1
ATOM 750 N N . TRP A 1 96 ? -15.232 -8.426 12.686 1.00 92.81 96 TRP A N 1
ATOM 751 C CA . TRP A 1 96 ? -14.617 -9.745 12.798 1.00 92.81 96 TRP A CA 1
ATOM 752 C C . TRP A 1 96 ? -13.706 -9.783 14.017 1.00 92.81 96 TRP A C 1
ATOM 754 O O . TRP A 1 96 ? -12.997 -8.815 14.302 1.00 92.81 96 TRP A O 1
ATOM 764 N N . LYS A 1 97 ? -13.677 -10.921 14.716 1.00 92.56 97 LYS A N 1
ATOM 765 C CA . LYS A 1 97 ? -12.554 -11.204 15.611 1.00 92.56 97 LYS A CA 1
ATOM 766 C C . LYS A 1 97 ? -11.317 -11.465 14.745 1.00 92.56 97 LYS A C 1
ATOM 768 O O . LYS A 1 97 ? -11.460 -12.114 13.707 1.00 92.56 97 LYS A O 1
ATOM 773 N N . PRO A 1 98 ? -10.113 -11.021 15.138 1.00 91.19 98 PRO A N 1
ATOM 774 C CA . PRO A 1 98 ? -8.926 -11.205 14.303 1.00 91.19 98 PRO A CA 1
ATOM 775 C C . PRO A 1 98 ? -8.627 -12.666 13.930 1.00 91.19 98 PRO A C 1
ATOM 777 O O . PRO A 1 98 ? -8.216 -12.944 12.808 1.00 91.19 98 PRO A O 1
ATOM 780 N N . GLN A 1 99 ? -8.901 -13.609 14.835 1.00 90.50 99 GLN A N 1
ATOM 781 C CA . GLN A 1 99 ? -8.738 -15.046 14.590 1.00 90.50 99 GLN A CA 1
ATOM 782 C C . GLN A 1 99 ? -9.763 -15.642 13.609 1.00 90.50 99 GLN A C 1
ATOM 784 O O . GLN A 1 99 ? -9.517 -16.706 13.051 1.00 90.50 99 GLN A O 1
ATOM 789 N N . ASP A 1 100 ? -10.877 -14.946 13.369 1.00 94.12 100 ASP A N 1
ATOM 790 C CA . ASP A 1 100 ? -12.008 -15.431 12.571 1.00 94.12 100 ASP A CA 1
ATOM 791 C C . ASP A 1 100 ? -12.105 -14.707 11.213 1.00 94.12 100 ASP A C 1
ATOM 793 O O . ASP A 1 100 ? -13.145 -14.734 10.558 1.00 94.12 100 ASP A O 1
ATOM 797 N N . LEU A 1 101 ? -11.035 -14.026 10.776 1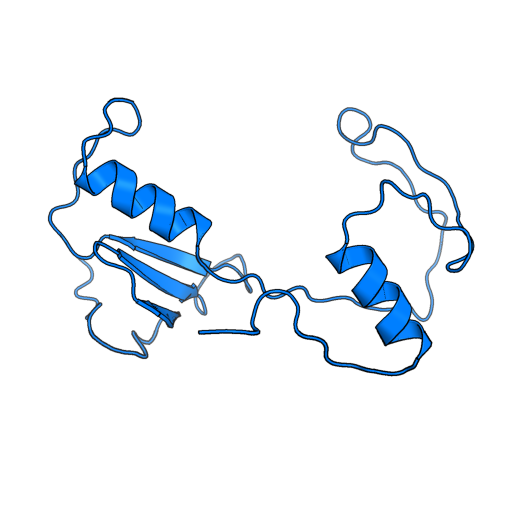.00 92.88 101 LEU A N 1
ATOM 798 C CA . LEU A 1 101 ? -11.013 -13.308 9.499 1.00 92.88 101 LEU A CA 1
ATOM 799 C C . LEU A 1 101 ? -11.276 -14.251 8.309 1.00 92.88 101 LEU A C 1
ATOM 801 O O . LEU A 1 101 ? -10.655 -15.318 8.232 1.00 92.88 101 LEU A O 1
ATOM 805 N N . PRO A 1 102 ? -12.083 -13.838 7.314 1.00 92.38 102 PRO A N 1
ATOM 806 C CA . PRO A 1 102 ? -12.428 -14.685 6.177 1.00 92.38 102 PRO A CA 1
ATOM 807 C C . PRO A 1 102 ? -11.216 -14.997 5.291 1.00 92.38 102 PRO A C 1
ATOM 809 O O . PRO A 1 102 ? -10.282 -14.201 5.162 1.00 92.38 102 PRO A O 1
ATOM 812 N N . ALA A 1 103 ? -11.235 -16.154 4.625 1.00 90.19 103 ALA A N 1
ATOM 813 C CA . ALA A 1 103 ? -10.139 -16.594 3.754 1.00 90.19 103 ALA A CA 1
ATOM 814 C C . ALA A 1 103 ? -9.826 -15.598 2.618 1.00 90.19 103 ALA A C 1
ATOM 816 O O . ALA A 1 103 ? -8.681 -15.496 2.195 1.00 90.19 103 ALA A O 1
ATOM 817 N N . ALA A 1 104 ? -10.820 -14.823 2.176 1.00 89.88 104 ALA A N 1
ATOM 818 C CA . ALA A 1 104 ? -10.695 -13.839 1.101 1.00 89.88 104 ALA A CA 1
ATOM 819 C C . ALA A 1 104 ? -9.936 -12.546 1.482 1.00 89.88 104 ALA A C 1
ATOM 821 O O . ALA A 1 104 ? -9.776 -11.665 0.639 1.00 89.88 104 ALA A O 1
ATOM 822 N N . VAL A 1 105 ? -9.468 -12.390 2.727 1.00 90.88 105 VAL A N 1
ATOM 823 C CA . VAL A 1 105 ? -8.638 -11.233 3.110 1.00 90.88 105 VAL A CA 1
ATOM 824 C C . VAL A 1 105 ? -7.305 -11.273 2.362 1.00 90.88 105 VAL A C 1
ATOM 826 O O . VAL A 1 105 ? -6.599 -12.281 2.391 1.00 90.88 105 VAL A O 1
ATOM 829 N N . VAL A 1 106 ? -6.930 -10.148 1.746 1.00 89.56 106 VAL A N 1
ATOM 830 C CA . VAL A 1 106 ? -5.661 -10.010 1.018 1.00 89.56 106 VAL A CA 1
ATOM 831 C C . VAL A 1 106 ? -4.474 -10.381 1.931 1.00 89.56 106 VAL A C 1
ATOM 833 O O . VAL A 1 106 ? -4.409 -9.875 3.058 1.00 89.56 106 VAL A O 1
ATOM 836 N N . PRO A 1 107 ? -3.510 -11.214 1.481 1.00 88.69 107 PRO A N 1
ATOM 837 C CA . PRO A 1 107 ? -2.488 -11.796 2.358 1.00 88.69 107 PRO A CA 1
ATOM 838 C C . PRO A 1 107 ? -1.681 -10.791 3.187 1.00 88.69 107 PRO A C 1
ATOM 840 O O . PRO A 1 107 ? -1.454 -11.023 4.375 1.00 88.69 107 PRO A O 1
ATOM 843 N N . TYR A 1 108 ? -1.289 -9.649 2.607 1.00 87.44 108 TYR A N 1
ATOM 844 C CA . TYR A 1 108 ? -0.522 -8.641 3.345 1.00 87.44 108 TYR A CA 1
ATOM 845 C C . TYR A 1 108 ? -1.332 -7.997 4.480 1.00 87.44 108 TYR A C 1
ATOM 847 O O . TYR A 1 108 ? -0.767 -7.664 5.518 1.00 87.44 108 TYR A O 1
ATOM 855 N N . THR A 1 109 ? -2.652 -7.846 4.316 1.00 90.81 109 THR A N 1
ATOM 856 C CA . THR A 1 109 ? -3.538 -7.291 5.349 1.00 90.81 109 THR A CA 1
ATOM 857 C C . THR A 1 109 ? -3.645 -8.257 6.520 1.00 90.81 109 THR A C 1
ATOM 859 O O . THR A 1 109 ? -3.515 -7.842 7.668 1.00 90.81 109 THR A O 1
ATOM 862 N N . ARG A 1 110 ? -3.825 -9.554 6.231 1.00 92.06 110 ARG A N 1
ATOM 863 C CA . ARG A 1 110 ? -3.848 -10.603 7.259 1.00 92.06 110 ARG A CA 1
ATOM 864 C C . ARG A 1 110 ? -2.539 -10.618 8.049 1.00 92.06 110 ARG A C 1
ATOM 866 O O . ARG A 1 110 ? -2.574 -10.516 9.270 1.00 92.06 110 ARG A O 1
ATOM 873 N N . ARG A 1 111 ? -1.398 -10.631 7.348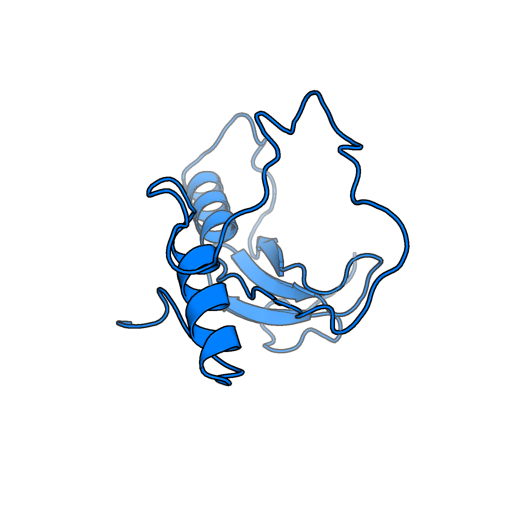 1.00 91.25 111 ARG A N 1
ATOM 874 C CA . ARG A 1 111 ? -0.071 -10.558 7.974 1.00 91.25 111 ARG A CA 1
ATOM 875 C C . ARG A 1 111 ? 0.062 -9.325 8.866 1.00 91.25 111 ARG A C 1
ATOM 877 O O . ARG A 1 111 ? 0.493 -9.463 10.000 1.00 91.25 111 ARG A O 1
ATOM 884 N N . ALA A 1 112 ? -0.328 -8.143 8.392 1.00 91.75 112 ALA A N 1
ATOM 885 C CA . ALA A 1 112 ? -0.215 -6.926 9.190 1.00 91.75 112 ALA A CA 1
ATOM 886 C C . ALA A 1 112 ? -1.047 -6.978 10.484 1.00 91.75 112 ALA A C 1
ATOM 888 O O . ALA A 1 112 ? -0.567 -6.541 11.527 1.00 91.75 112 ALA A O 1
ATOM 889 N N . ILE A 1 113 ? -2.262 -7.538 10.441 1.00 93.00 113 ILE A N 1
ATOM 890 C CA . ILE A 1 113 ? -3.093 -7.733 11.639 1.00 93.00 113 ILE A CA 1
ATOM 891 C C . ILE A 1 113 ? -2.396 -8.678 12.629 1.00 93.00 113 ILE A C 1
ATOM 893 O O . ILE A 1 113 ? -2.276 -8.339 13.806 1.00 93.00 113 ILE A O 1
ATOM 897 N N . ASP A 1 114 ? -1.886 -9.818 12.155 1.00 92.75 114 ASP A N 1
ATOM 898 C CA . ASP A 1 114 ? -1.200 -10.805 12.999 1.00 92.75 114 ASP A CA 1
ATOM 899 C C . ASP A 1 114 ? 0.058 -10.225 13.669 1.00 92.75 114 ASP A C 1
ATOM 901 O O . ASP A 1 114 ? 0.301 -10.446 14.856 1.00 92.75 114 ASP A O 1
ATOM 905 N N . GLU A 1 115 ? 0.854 -9.457 12.922 1.00 93.56 115 GLU A N 1
ATOM 906 C CA . GLU A 1 115 ? 2.080 -8.811 13.406 1.00 93.56 115 GLU A CA 1
ATOM 907 C C . GLU A 1 115 ? 1.778 -7.740 14.463 1.00 93.56 115 GLU A C 1
ATOM 909 O O . GLU A 1 115 ? 2.395 -7.741 15.532 1.00 93.56 115 GLU A O 1
ATOM 914 N N . VAL A 1 116 ? 0.776 -6.886 14.218 1.00 92.38 116 VAL A N 1
ATOM 915 C CA . VAL A 1 116 ? 0.332 -5.857 15.173 1.00 92.38 116 VAL A CA 1
ATOM 916 C C . VAL A 1 116 ? -0.141 -6.491 16.481 1.00 92.38 116 VAL A C 1
ATOM 918 O O . VAL A 1 116 ? 0.242 -6.029 17.556 1.00 92.38 116 VAL A O 1
ATOM 921 N N . LEU A 1 117 ? -0.922 -7.574 16.414 1.00 91.62 117 LEU A N 1
ATOM 922 C CA . LEU A 1 117 ? -1.393 -8.290 17.606 1.00 91.62 117 LEU A CA 1
ATOM 923 C C . LEU A 1 117 ? -0.258 -8.929 18.409 1.00 91.62 117 LEU A C 1
ATOM 925 O O . LEU A 1 117 ? -0.372 -9.077 19.623 1.00 91.62 117 LEU A O 1
ATOM 929 N N . GLN A 1 118 ? 0.842 -9.281 17.748 1.00 93.56 118 GLN A N 1
ATOM 930 C CA . GLN A 1 118 ? 2.038 -9.837 18.381 1.00 93.56 118 GLN A CA 1
ATOM 931 C C . GLN A 1 118 ? 3.054 -8.752 18.778 1.00 93.56 118 GLN A C 1
ATOM 933 O O . GLN A 1 118 ? 4.162 -9.072 19.208 1.00 93.56 118 GLN A O 1
ATOM 938 N N . GLY A 1 119 ? 2.692 -7.471 18.643 1.00 93.19 119 GLY A N 1
ATOM 939 C CA . GLY A 1 119 ? 3.542 -6.338 19.000 1.00 93.19 119 GLY A CA 1
ATOM 940 C C . GLY A 1 119 ? 4.754 -6.158 18.085 1.00 93.19 119 GLY A C 1
ATOM 941 O O . GLY A 1 119 ? 5.721 -5.510 18.486 1.00 93.19 119 GLY A O 1
ATOM 942 N N . ARG A 1 120 ? 4.732 -6.725 16.872 1.00 93.69 120 ARG A N 1
ATOM 943 C CA . ARG A 1 120 ? 5.815 -6.583 15.897 1.00 93.69 120 ARG A CA 1
ATOM 944 C C . ARG A 1 120 ? 5.548 -5.389 14.977 1.00 93.69 120 ARG A C 1
ATOM 946 O O . ARG A 1 120 ? 4.572 -5.396 14.231 1.00 93.69 120 ARG A O 1
ATOM 953 N N . PRO A 1 121 ? 6.402 -4.350 15.009 1.00 85.88 121 PRO A N 1
ATOM 954 C CA . PRO A 1 121 ? 6.165 -3.115 14.264 1.00 85.88 121 PRO A CA 1
ATOM 955 C C . PRO A 1 121 ? 6.615 -3.187 12.798 1.00 85.88 121 PRO A C 1
ATOM 957 O O . PRO A 1 121 ? 6.410 -2.229 12.058 1.00 85.88 121 PRO A O 1
ATOM 960 N N . TYR A 1 122 ? 7.263 -4.279 12.383 1.00 87.69 122 TYR A N 1
ATOM 961 C CA . TYR A 1 122 ? 7.887 -4.400 11.072 1.00 87.69 122 TYR A CA 1
ATOM 962 C C . TYR A 1 122 ? 7.679 -5.787 10.475 1.00 87.69 122 TYR A C 1
ATOM 964 O O . TYR A 1 122 ? 7.881 -6.796 11.149 1.00 87.69 122 TYR A O 1
ATOM 972 N N . 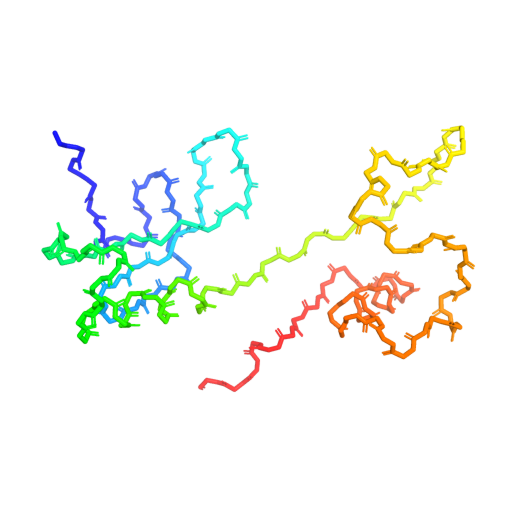SER A 1 123 ? 7.331 -5.825 9.191 1.00 84.81 123 SER A N 1
ATOM 973 C CA . SER A 1 123 ? 7.242 -7.056 8.415 1.00 84.81 123 SER A CA 1
ATOM 974 C C . SER A 1 123 ? 7.537 -6.785 6.946 1.00 84.81 123 SER A C 1
ATOM 976 O O . SER A 1 123 ? 7.065 -5.789 6.398 1.00 84.81 123 SER A O 1
ATOM 978 N N . GLU A 1 124 ? 8.221 -7.719 6.300 1.00 85.06 124 GLU A N 1
ATOM 979 C CA . GLU A 1 124 ? 8.451 -7.727 4.858 1.00 85.06 124 GLU A CA 1
ATOM 980 C C . GLU A 1 124 ? 7.697 -8.899 4.228 1.00 85.06 124 GLU A C 1
ATOM 982 O O . GLU A 1 124 ? 7.668 -10.002 4.774 1.00 85.06 124 GLU A O 1
ATOM 987 N N . ILE A 1 125 ? 7.074 -8.668 3.073 1.00 79.44 125 ILE A N 1
ATOM 988 C CA . ILE A 1 125 ? 6.412 -9.704 2.273 1.00 79.44 125 ILE A CA 1
ATOM 989 C C . ILE A 1 125 ? 6.808 -9.489 0.817 1.00 79.44 125 ILE A C 1
ATOM 991 O O . ILE A 1 125 ? 6.696 -8.372 0.320 1.00 79.44 125 ILE A O 1
ATOM 995 N N . GLY A 1 126 ? 7.252 -10.547 0.137 1.00 75.19 126 GLY A N 1
ATOM 996 C CA . GLY A 1 126 ? 7.636 -10.477 -1.279 1.00 75.19 126 GLY A CA 1
ATOM 997 C C . GLY A 1 126 ? 8.974 -9.779 -1.550 1.00 75.19 126 GLY A C 1
ATOM 998 O O . GLY A 1 126 ? 9.280 -9.507 -2.703 1.00 75.19 126 GLY A O 1
ATOM 999 N N . TRP A 1 127 ? 9.758 -9.498 -0.505 1.00 72.12 127 TRP A N 1
ATOM 1000 C CA . TRP A 1 127 ? 11.110 -8.927 -0.598 1.00 72.12 127 TRP A CA 1
ATOM 1001 C C . TRP A 1 127 ? 12.230 -9.976 -0.456 1.00 72.12 127 TRP A C 1
ATOM 1003 O O . TRP A 1 127 ? 13.404 -9.640 -0.585 1.00 72.12 127 TRP A O 1
ATOM 1013 N N . GLY A 1 128 ? 11.872 -11.234 -0.177 1.00 63.28 128 GLY A N 1
ATOM 1014 C CA . GLY A 1 128 ? 12.803 -12.359 -0.090 1.00 63.28 128 GLY A CA 1
ATOM 1015 C C . GLY A 1 128 ? 13.036 -13.018 -1.450 1.00 63.28 128 GLY A C 1
ATOM 1016 O O . GLY A 1 128 ? 12.080 -13.226 -2.190 1.00 63.28 128 GLY A O 1
ATOM 1017 N N . GLU A 1 129 ? 14.303 -13.361 -1.694 1.00 53.75 129 GLU A N 1
ATOM 1018 C CA . GLU A 1 129 ? 14.927 -13.837 -2.941 1.00 53.75 129 GLU A CA 1
ATOM 1019 C C . GLU A 1 129 ? 15.061 -12.774 -4.040 1.00 53.75 129 GLU A C 1
ATOM 1021 O O . GLU A 1 129 ? 14.141 -12.469 -4.798 1.00 53.75 129 GLU A O 1
ATOM 1026 N N . ARG A 1 130 ? 16.283 -12.238 -4.127 1.00 46.31 130 ARG A N 1
ATOM 1027 C CA . ARG A 1 130 ? 16.805 -11.538 -5.293 1.00 46.31 130 ARG A CA 1
ATOM 1028 C C . ARG A 1 130 ? 18.160 -12.120 -5.658 1.00 46.31 130 ARG A C 1
ATOM 1030 O O . ARG A 1 130 ? 18.940 -12.380 -4.714 1.00 46.31 130 ARG A O 1
#